Protein AF-A0A3M6U2D7-F1 (afdb_monomer)

Solvent-accessible surface area (backbone atoms only — not comparable to full-atom values): 9962 Å² total; per-residue (Å²): 138,88,85,87,84,79,84,77,79,82,73,78,54,70,70,59,54,53,55,52,51,52,58,52,49,56,54,46,50,55,53,48,52,51,48,52,50,52,50,53,51,49,70,74,44,89,74,88,72,98,68,92,67,80,73,74,70,60,79,65,57,69,54,53,76,68,59,81,72,72,59,48,72,59,89,93,44,76,45,64,78,60,68,59,48,76,55,100,88,42,60,30,40,72,82,65,48,53,61,68,54,53,51,52,49,54,53,51,52,53,51,52,54,49,52,52,62,64,52,54,74,49,48,57,47,62,72,49,50,44,56,54,52,57,70,70,51,54,64,86,59,72,71,49,84,48,68,72,59,36,56,52,53,52,48,65,74,77,102

Foldseek 3Di:
DDDDDDDDPPDPDPVVVVVVVVVVVVVVVLVVVVVVVVVVVVVVPDDDDPDDDPPPPDPVVVVVVVDPCQWDDDPNDTHGDDQWDQDPNQIAGPVRDSVVVSVVVVVVVVVVVVVCVVCVVCCCCVVPVVVVVLVPDDPVLNVDPDPVVNVVVVVVVVD

Secondary structure (DSSP, 8-state):
-------------HHHHHHHHHHHHHHHHHHHHHHHHHHHHHHHS----SSS---PPPTTHHHHTT---S-EEETTEEE---SEEEETTEEEETT---HHHHHHHHHHHHHHHHHHHHHHHHHHIIIIIHHHHHHHS-HHHHT---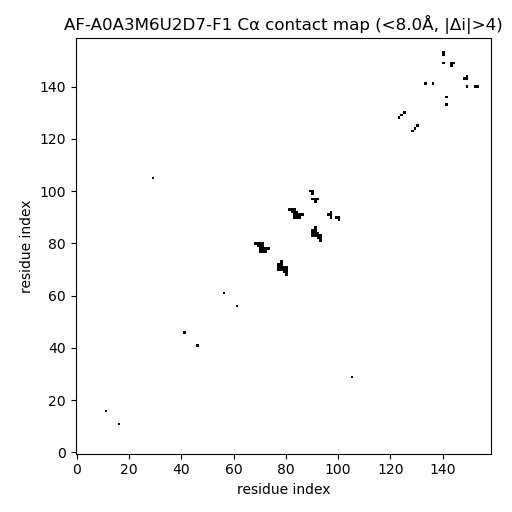HHHHHHHHHHHH-

Radius of gyration: 31.78 Å; Cα contacts (8 Å, |Δi|>4): 49; chains: 1; bounding box: 76×48×96 Å

pLDDT: mean 70.48, std 20.99, range [30.39, 96.31]

Organism: Pocillopora damicornis (NCBI:txid46731)

Structure (mmCIF, N/CA/C/O backbone):
data_AF-A0A3M6U2D7-F1
#
_entry.id   AF-A0A3M6U2D7-F1
#
loop_
_atom_site.group_PDB
_atom_site.id
_atom_site.type_symbol
_atom_site.label_atom_id
_atom_site.label_alt_id
_atom_site.label_comp_id
_atom_site.label_asym_id
_atom_site.label_entity_id
_atom_site.label_seq_id
_atom_site.pdbx_PDB_ins_code
_atom_site.Cartn_x
_atom_site.Cartn_y
_atom_site.Cartn_z
_atom_site.occupancy
_atom_site.B_iso_or_equiv
_atom_site.auth_seq_id
_atom_site.auth_comp_id
_atom_site.auth_asym_id
_atom_site.auth_atom_id
_atom_site.pdbx_PDB_model_num
ATOM 1 N N . MET A 1 1 ? 3.879 33.710 50.644 1.00 38.78 1 MET A N 1
ATOM 2 C CA . MET A 1 1 ? 2.770 33.076 49.891 1.00 38.78 1 MET A CA 1
ATOM 3 C C . MET A 1 1 ? 2.847 33.556 48.445 1.00 38.78 1 MET A C 1
ATOM 5 O O . MET A 1 1 ? 3.161 34.722 48.270 1.00 38.78 1 MET A O 1
ATOM 9 N N . GLN A 1 2 ? 2.539 32.675 47.481 1.00 31.28 2 GLN A N 1
ATOM 10 C CA . GLN A 1 2 ? 2.724 32.755 46.008 1.00 31.28 2 GLN A CA 1
ATOM 11 C C . GLN A 1 2 ? 4.072 32.180 45.527 1.00 31.28 2 GLN A C 1
ATOM 13 O O . GLN A 1 2 ? 5.114 32.776 45.753 1.00 31.28 2 GLN A O 1
ATOM 18 N N . ILE A 1 3 ? 4.140 30.873 45.231 1.00 30.39 3 ILE A N 1
ATOM 19 C CA . ILE A 1 3 ? 3.707 30.079 44.047 1.00 30.39 3 ILE A CA 1
ATOM 20 C C . ILE A 1 3 ? 4.831 29.998 42.998 1.00 30.39 3 ILE A C 1
ATOM 22 O O . ILE A 1 3 ? 5.098 30.922 42.240 1.00 30.39 3 ILE A O 1
ATOM 26 N N . VAL A 1 4 ? 5.465 28.825 42.999 1.00 32.47 4 VAL A N 1
ATOM 27 C CA . VAL A 1 4 ? 6.456 28.312 42.051 1.00 32.47 4 VAL A CA 1
ATOM 28 C C . VAL A 1 4 ? 5.750 27.976 40.732 1.00 32.47 4 VAL A C 1
ATOM 30 O O . VAL A 1 4 ? 4.785 27.216 40.743 1.00 32.47 4 VAL A O 1
ATOM 33 N N . SER A 1 5 ? 6.231 28.496 39.599 1.00 32.97 5 SER A N 1
ATOM 34 C CA . SER A 1 5 ? 5.837 28.020 38.265 1.00 32.97 5 SER A CA 1
ATOM 35 C C . SER A 1 5 ? 6.963 27.172 3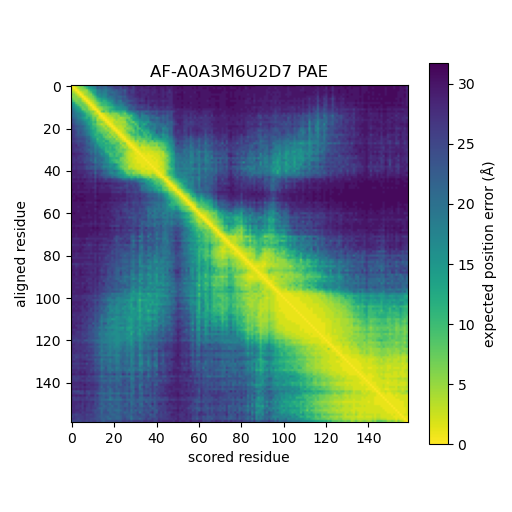7.680 1.00 32.97 5 SER A C 1
ATOM 37 O O . SER A 1 5 ? 7.971 27.684 37.200 1.00 32.97 5 SER A O 1
ATOM 39 N N . ALA A 1 6 ? 6.791 25.853 37.760 1.00 32.22 6 ALA A N 1
ATOM 40 C CA . ALA A 1 6 ? 7.601 24.879 37.050 1.00 32.22 6 ALA A CA 1
ATOM 41 C C . ALA A 1 6 ? 7.058 24.745 35.620 1.00 32.22 6 ALA A C 1
ATOM 43 O O . ALA A 1 6 ? 5.998 24.162 35.398 1.00 32.22 6 ALA A O 1
ATOM 44 N N . HIS A 1 7 ? 7.789 25.283 34.645 1.00 35.41 7 HIS A N 1
ATOM 45 C CA . HIS A 1 7 ? 7.591 24.962 33.235 1.00 35.41 7 HIS A CA 1
ATOM 46 C C . HIS A 1 7 ? 7.946 23.481 33.018 1.00 35.41 7 HIS A C 1
ATOM 48 O O . HIS A 1 7 ? 9.116 23.112 32.927 1.00 35.41 7 HIS A O 1
ATOM 54 N N . GLN A 1 8 ? 6.933 22.615 32.958 1.00 36.25 8 GLN A N 1
ATOM 55 C CA . GLN A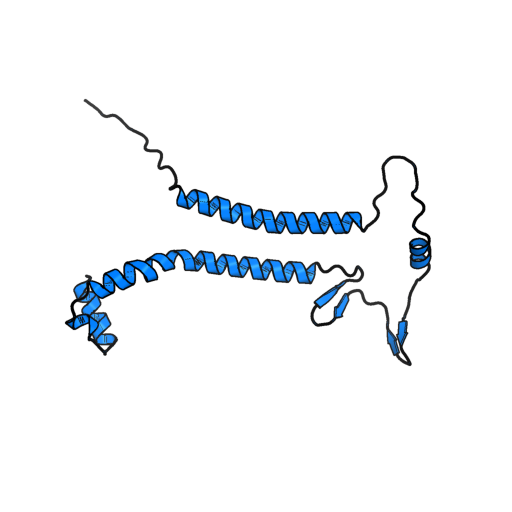 1 8 ? 7.086 21.236 32.501 1.00 36.25 8 GLN A CA 1
ATOM 56 C C . GLN A 1 8 ? 7.314 21.238 30.985 1.00 36.25 8 GLN A C 1
ATOM 58 O O . GLN A 1 8 ? 6.385 21.384 30.192 1.00 36.25 8 GLN A O 1
ATOM 63 N N . ALA A 1 9 ? 8.571 21.066 30.580 1.00 33.97 9 ALA A N 1
ATOM 64 C CA . ALA A 1 9 ? 8.917 20.637 29.236 1.00 33.97 9 ALA A CA 1
ATOM 65 C C . ALA A 1 9 ? 8.446 19.185 29.063 1.00 33.97 9 ALA A C 1
ATOM 67 O O . ALA A 1 9 ? 9.034 18.255 29.614 1.00 33.97 9 ALA A O 1
ATOM 68 N N . ILE A 1 10 ? 7.350 18.993 28.330 1.00 37.38 10 ILE A N 1
ATOM 69 C CA . ILE A 1 10 ? 6.873 17.671 27.922 1.00 37.38 10 ILE A CA 1
ATOM 70 C C . ILE A 1 10 ? 7.883 17.131 26.907 1.00 37.38 10 ILE A C 1
ATOM 72 O O . ILE A 1 10 ? 7.898 17.530 25.743 1.00 37.38 10 ILE A O 1
ATOM 76 N N . SER A 1 11 ? 8.769 16.254 27.373 1.00 40.88 11 SER A N 1
ATOM 77 C CA . SER A 1 11 ? 9.683 15.507 26.520 1.00 40.88 11 SER A CA 1
ATOM 78 C C . SER A 1 11 ? 8.880 14.561 25.613 1.00 40.88 11 SER A C 1
ATOM 80 O O . SER A 1 11 ? 7.967 13.873 26.083 1.00 40.88 11 SER A O 1
ATOM 82 N N . PRO A 1 12 ? 9.168 14.505 24.301 1.00 38.47 12 PRO A N 1
ATOM 83 C CA . PRO A 1 12 ? 8.497 13.567 23.414 1.00 38.47 12 PRO A CA 1
ATOM 84 C C . PRO A 1 12 ? 8.866 12.135 23.821 1.00 38.47 12 PRO A C 1
ATOM 86 O O . PRO A 1 12 ? 10.040 11.787 23.938 1.00 38.47 12 PRO A O 1
ATOM 89 N N . SER A 1 13 ? 7.842 11.306 24.047 1.00 46.44 13 SER A N 1
ATOM 90 C CA . SER A 1 13 ? 7.963 9.876 24.351 1.00 46.44 13 SER A CA 1
ATOM 91 C C . SER A 1 13 ? 8.981 9.214 23.417 1.00 46.44 13 SER A C 1
ATOM 93 O O . SER A 1 13 ? 8.889 9.377 22.198 1.00 46.44 13 SER A O 1
ATOM 95 N N . ALA A 1 14 ? 9.921 8.438 23.972 1.00 46.41 14 ALA A N 1
ATOM 96 C CA . ALA A 1 14 ? 11.017 7.796 23.237 1.00 46.41 14 ALA A CA 1
ATOM 97 C C . ALA A 1 14 ? 10.555 7.074 21.955 1.00 46.41 14 ALA A C 1
ATOM 99 O O . ALA A 1 14 ? 11.253 7.112 20.947 1.00 46.41 14 ALA A O 1
ATOM 100 N N . HIS A 1 15 ? 9.339 6.515 21.946 1.00 41.47 15 HIS A N 1
ATOM 101 C CA . HIS A 1 15 ? 8.726 5.869 20.782 1.00 41.47 15 HIS A CA 1
ATOM 102 C C . HIS A 1 15 ? 8.302 6.813 19.644 1.00 41.47 15 HIS A C 1
ATOM 104 O O . HIS A 1 15 ? 8.250 6.389 18.489 1.00 41.47 15 HIS A O 1
ATOM 110 N N . GLN A 1 16 ?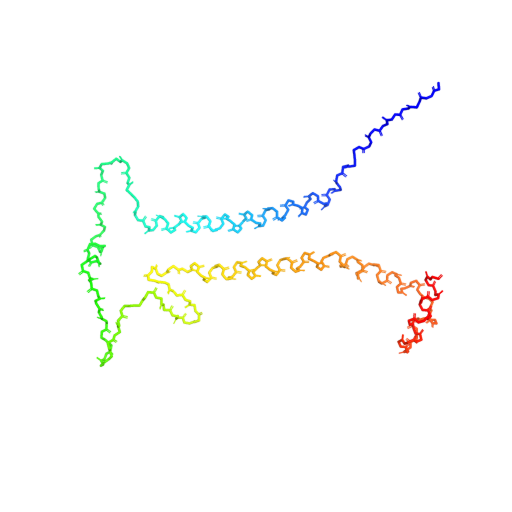 7.966 8.074 19.918 1.00 39.66 16 GLN A N 1
ATOM 111 C CA . GLN A 1 16 ? 7.685 9.066 18.871 1.00 39.66 16 GLN A CA 1
ATOM 112 C C . GLN A 1 16 ? 8.979 9.514 18.182 1.00 39.66 16 GLN A C 1
ATOM 114 O O . GLN A 1 16 ? 8.996 9.631 16.957 1.00 39.66 16 GLN A O 1
ATOM 119 N N . ALA A 1 17 ? 10.071 9.649 18.941 1.00 40.62 17 ALA A N 1
ATOM 120 C CA . ALA A 1 17 ? 11.396 9.956 18.406 1.00 40.62 17 ALA A CA 1
ATOM 121 C C . ALA A 1 17 ? 11.949 8.814 17.531 1.00 40.62 17 ALA A C 1
ATOM 123 O O . ALA A 1 17 ? 12.417 9.076 16.425 1.00 40.62 17 ALA A O 1
ATOM 124 N N . THR A 1 18 ? 11.799 7.545 17.944 1.00 46.38 18 THR A N 1
ATOM 125 C CA . THR A 1 18 ? 12.242 6.393 17.126 1.00 46.38 18 THR A CA 1
ATOM 126 C C . THR A 1 18 ? 11.493 6.310 15.796 1.00 46.38 18 THR A C 1
ATOM 128 O O . THR A 1 18 ? 12.076 5.999 14.767 1.00 46.38 18 THR A O 1
ATOM 131 N N . ASN A 1 19 ? 10.193 6.616 15.793 1.00 39.09 19 ASN A N 1
ATOM 132 C CA . ASN A 1 19 ? 9.381 6.565 14.578 1.00 39.09 19 ASN A CA 1
ATOM 133 C C . ASN A 1 19 ? 9.641 7.739 13.621 1.00 39.09 19 ASN A C 1
ATOM 135 O O . ASN A 1 19 ? 9.458 7.571 12.418 1.00 39.09 19 ASN A O 1
ATOM 139 N N . MET A 1 20 ? 10.043 8.908 14.132 1.00 38.91 20 MET A N 1
ATOM 140 C CA . MET A 1 20 ? 10.513 10.021 13.298 1.00 38.91 20 MET A CA 1
ATOM 141 C C . MET A 1 20 ? 11.882 9.719 12.682 1.00 38.91 20 MET A C 1
ATOM 143 O O . MET A 1 20 ? 12.056 9.934 11.488 1.00 38.91 20 MET A O 1
ATOM 147 N N . LEU A 1 21 ? 12.810 9.149 13.459 1.00 47.19 21 LEU A N 1
ATOM 148 C CA . LEU A 1 21 ? 14.136 8.754 12.973 1.00 47.19 21 LEU A CA 1
ATOM 149 C C . LEU A 1 21 ? 14.057 7.664 11.894 1.00 47.19 21 LEU A C 1
ATOM 151 O O . LEU A 1 21 ? 14.665 7.819 10.843 1.00 47.19 21 LEU A O 1
ATOM 155 N N . LEU A 1 22 ? 13.228 6.630 12.081 1.00 46.97 22 LEU A N 1
ATOM 156 C CA . LEU A 1 22 ? 13.062 5.557 11.088 1.00 46.97 22 LEU A CA 1
ATOM 157 C C . LEU A 1 22 ? 12.470 6.053 9.755 1.00 46.97 22 LEU A C 1
ATOM 159 O O . LEU A 1 22 ? 12.892 5.615 8.690 1.00 46.97 22 LEU A O 1
ATOM 163 N N . LEU A 1 23 ? 11.531 7.006 9.785 1.00 44.66 23 LEU A N 1
ATOM 164 C CA . LEU A 1 23 ? 10.976 7.596 8.557 1.00 44.66 23 LEU A CA 1
ATOM 165 C C . LEU A 1 23 ? 11.972 8.521 7.844 1.00 44.66 23 LEU A C 1
ATOM 167 O O . LEU A 1 23 ? 11.900 8.677 6.624 1.00 44.66 23 LEU A O 1
ATOM 171 N N . GLN A 1 24 ? 12.894 9.124 8.592 1.00 46.31 24 GLN A N 1
ATOM 172 C CA . GLN A 1 24 ? 13.954 9.964 8.048 1.00 46.31 24 GLN A CA 1
ATOM 173 C C . GLN A 1 24 ? 15.086 9.110 7.450 1.00 46.31 24 GLN A C 1
ATOM 175 O O . GLN A 1 24 ? 15.599 9.449 6.384 1.00 46.31 24 GLN A O 1
ATOM 180 N N . GLU A 1 25 ? 15.402 7.961 8.054 1.00 45.84 25 GLU A N 1
ATOM 181 C CA . GLU A 1 25 ? 16.373 6.995 7.525 1.00 45.84 25 GLU A CA 1
ATOM 182 C C . GLU A 1 25 ? 15.884 6.282 6.256 1.00 45.84 25 GLU A C 1
ATOM 184 O O . GLU A 1 25 ? 16.645 6.169 5.295 1.00 45.84 25 GLU A O 1
ATOM 189 N N . GLU A 1 26 ? 14.614 5.870 6.174 1.00 43.28 26 GLU A N 1
ATOM 190 C CA . GLU A 1 26 ? 14.091 5.209 4.966 1.00 43.28 26 GLU A CA 1
ATOM 191 C C . GLU A 1 26 ? 14.037 6.151 3.748 1.00 43.28 26 GLU A C 1
ATOM 193 O O . GLU A 1 26 ? 14.365 5.748 2.628 1.00 43.28 26 GLU A O 1
ATOM 198 N N . GLY A 1 27 ? 13.710 7.433 3.956 1.00 49.97 27 GLY A N 1
ATOM 199 C CA . GLY A 1 27 ? 13.817 8.457 2.909 1.00 49.97 27 GLY A CA 1
ATOM 200 C C . GLY A 1 27 ? 15.266 8.707 2.474 1.00 49.97 27 GLY A C 1
ATOM 201 O O . GLY A 1 27 ? 15.543 8.889 1.284 1.00 49.97 27 GLY A O 1
ATOM 202 N N . HIS A 1 28 ? 16.204 8.650 3.424 1.00 53.16 28 HIS A N 1
ATOM 203 C CA . HIS A 1 28 ? 17.632 8.803 3.163 1.00 53.16 28 HIS A CA 1
ATOM 204 C C . HIS A 1 28 ? 18.213 7.614 2.386 1.00 53.16 28 HIS A C 1
ATOM 206 O O . HIS A 1 28 ? 19.066 7.813 1.526 1.00 53.16 28 HIS A O 1
ATOM 212 N N . LEU A 1 29 ? 17.734 6.388 2.619 1.00 53.94 29 LEU A N 1
ATOM 213 C CA . LEU A 1 29 ? 18.179 5.197 1.888 1.00 53.94 29 LEU A CA 1
ATOM 214 C C . LEU A 1 29 ? 17.748 5.221 0.418 1.00 53.94 29 LEU A C 1
ATOM 216 O O . LEU A 1 29 ? 18.561 4.919 -0.453 1.00 53.94 29 LEU A O 1
ATOM 220 N N . ILE A 1 30 ? 16.515 5.641 0.115 1.00 54.53 30 ILE A N 1
ATOM 221 C CA . ILE A 1 30 ? 16.041 5.763 -1.276 1.00 54.53 30 ILE A CA 1
ATOM 222 C C . ILE A 1 30 ? 16.789 6.889 -2.001 1.00 54.53 30 ILE A C 1
ATOM 224 O O . ILE A 1 30 ? 17.253 6.690 -3.124 1.00 54.53 30 ILE A O 1
ATOM 228 N N . SER A 1 31 ? 16.970 8.043 -1.348 1.00 56.19 31 SER A N 1
ATOM 229 C CA . SER A 1 31 ? 17.757 9.159 -1.892 1.00 56.19 31 SER A CA 1
ATOM 230 C C . SER A 1 31 ? 19.227 8.774 -2.098 1.00 56.19 31 SER A C 1
ATOM 232 O O . SER A 1 31 ? 19.793 9.032 -3.154 1.00 56.19 31 SER A O 1
ATOM 234 N N . SER A 1 32 ? 19.832 8.061 -1.142 1.00 58.28 32 SER A N 1
ATOM 235 C CA . SER A 1 32 ? 21.216 7.583 -1.225 1.00 58.28 32 SER A CA 1
ATOM 236 C C . SER A 1 32 ? 21.400 6.525 -2.309 1.00 58.28 32 SER A C 1
ATOM 238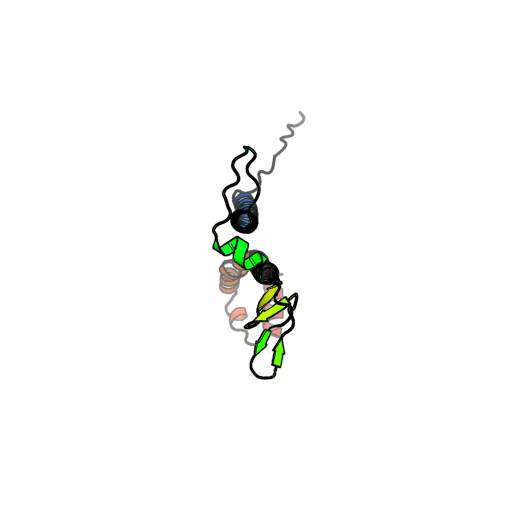 O O . SER A 1 32 ? 22.379 6.584 -3.045 1.00 58.28 32 SER A O 1
ATOM 240 N N . CYS A 1 33 ? 20.469 5.581 -2.460 1.00 54.56 33 CYS A N 1
ATOM 241 C CA . CYS A 1 33 ? 20.496 4.621 -3.563 1.00 54.56 33 CYS A CA 1
ATOM 242 C C . CYS A 1 33 ? 20.337 5.316 -4.919 1.00 54.56 33 CYS A C 1
ATOM 244 O O . CYS A 1 33 ? 21.033 4.958 -5.866 1.00 54.56 33 CYS A O 1
ATOM 246 N N . PHE A 1 34 ? 19.481 6.337 -5.009 1.00 58.75 34 PHE A N 1
ATOM 247 C CA . PHE A 1 34 ? 19.322 7.130 -6.226 1.00 58.75 34 PHE A CA 1
ATOM 248 C C . PHE A 1 34 ? 20.574 7.960 -6.539 1.00 58.75 34 PHE A C 1
ATOM 250 O O . PHE A 1 34 ? 20.994 8.010 -7.690 1.00 58.75 34 PHE A O 1
ATOM 257 N N . GLU A 1 35 ? 21.225 8.532 -5.523 1.00 62.81 35 GLU A N 1
ATOM 258 C CA . GLU A 1 35 ? 22.492 9.253 -5.666 1.00 62.81 35 GLU A CA 1
ATOM 259 C C . GLU A 1 35 ? 23.627 8.315 -6.078 1.00 62.81 35 GLU A C 1
ATOM 261 O O . GLU A 1 35 ? 24.349 8.601 -7.023 1.00 62.81 35 GLU A O 1
ATOM 266 N N . LYS A 1 36 ? 23.741 7.142 -5.445 1.00 67.19 36 LYS A N 1
ATOM 267 C CA . LYS A 1 36 ? 24.726 6.114 -5.811 1.00 67.19 36 LYS A CA 1
ATOM 268 C C . LYS A 1 36 ? 24.522 5.622 -7.241 1.00 67.19 36 LYS A C 1
ATOM 270 O O . LYS A 1 36 ? 25.495 5.472 -7.970 1.00 67.19 36 LYS A O 1
ATOM 275 N N . TRP A 1 37 ? 23.274 5.415 -7.662 1.00 60.19 37 TRP A N 1
ATOM 276 C CA . TRP A 1 37 ? 22.954 5.065 -9.045 1.00 60.19 37 TRP A CA 1
ATOM 277 C C . TRP A 1 37 ? 23.288 6.211 -10.011 1.00 60.19 37 TRP A C 1
ATOM 279 O O . TRP A 1 37 ? 23.908 5.969 -11.043 1.00 60.19 37 TRP A O 1
ATOM 289 N N . ARG A 1 38 ? 22.971 7.465 -9.659 1.00 54.97 38 ARG A N 1
ATOM 290 C CA . ARG A 1 38 ? 23.313 8.652 -10.460 1.00 54.97 38 ARG A CA 1
ATOM 291 C C . ARG A 1 38 ? 24.830 8.828 -10.601 1.00 54.97 38 ARG A C 1
ATOM 293 O O . ARG A 1 38 ? 25.313 9.105 -11.694 1.00 54.97 38 ARG A O 1
ATOM 300 N N . VAL A 1 39 ? 25.586 8.612 -9.525 1.00 67.38 39 VAL A N 1
ATOM 301 C CA . VAL A 1 39 ? 27.057 8.642 -9.518 1.00 67.38 39 VAL A CA 1
ATOM 302 C C . VAL A 1 39 ? 27.634 7.498 -10.354 1.00 67.38 39 VAL A C 1
ATOM 304 O O . VAL A 1 39 ? 28.544 7.735 -11.142 1.00 67.38 39 VAL A O 1
ATOM 307 N N . ALA A 1 40 ? 27.074 6.289 -10.264 1.00 56.53 40 ALA A N 1
ATOM 308 C CA . ALA A 1 40 ? 27.495 5.155 -11.088 1.00 56.53 40 ALA A CA 1
ATOM 309 C C . ALA A 1 40 ? 27.219 5.384 -12.589 1.00 56.53 40 ALA A C 1
ATOM 311 O O . ALA A 1 40 ? 28.037 5.022 -13.431 1.00 56.53 40 ALA A O 1
ATOM 312 N N . GLN A 1 41 ? 26.112 6.053 -12.936 1.00 51.12 41 GLN A N 1
ATOM 313 C CA . GLN A 1 41 ? 25.823 6.488 -14.312 1.00 51.12 41 GLN A CA 1
ATOM 314 C C . GLN A 1 41 ? 26.816 7.550 -14.799 1.00 51.12 41 GLN A C 1
ATOM 316 O O . GLN A 1 41 ? 27.285 7.490 -15.935 1.00 51.12 41 GLN A O 1
ATOM 321 N N . LYS A 1 42 ? 27.201 8.478 -13.916 1.00 59.97 42 LYS A N 1
ATOM 322 C CA . LYS A 1 42 ? 28.219 9.495 -14.191 1.00 59.97 42 LYS A CA 1
ATOM 323 C C . LYS A 1 42 ? 29.628 8.903 -14.327 1.00 59.97 42 LYS A C 1
ATOM 325 O O . LYS A 1 42 ? 30.421 9.413 -15.096 1.00 59.97 42 LYS A O 1
ATOM 330 N N . GLN A 1 43 ? 29.946 7.806 -13.641 1.00 55.09 43 GLN A N 1
ATOM 331 C CA . GLN A 1 43 ? 31.213 7.083 -13.831 1.00 55.09 43 GLN A CA 1
ATOM 332 C C . GLN A 1 43 ? 31.265 6.281 -15.137 1.00 55.09 43 GLN A C 1
ATOM 334 O O . GLN A 1 43 ? 32.349 6.099 -15.685 1.00 55.09 43 GLN A O 1
ATOM 339 N N . ASN A 1 44 ? 30.112 5.862 -15.665 1.00 52.84 44 ASN A N 1
ATOM 340 C CA . ASN A 1 44 ? 30.009 5.235 -16.985 1.00 52.84 44 ASN A CA 1
ATOM 341 C C . ASN A 1 44 ? 29.904 6.248 -18.143 1.00 52.84 44 ASN A C 1
ATOM 343 O O . ASN A 1 44 ? 30.012 5.848 -19.299 1.00 52.84 44 ASN A O 1
ATOM 347 N N . SER A 1 45 ? 29.735 7.544 -17.852 1.00 47.75 45 SER A N 1
ATOM 348 C CA . SER A 1 45 ? 29.810 8.639 -18.829 1.00 47.75 45 SER A CA 1
ATOM 349 C C . SER A 1 45 ? 31.055 9.482 -18.559 1.00 47.75 45 SER A C 1
ATOM 351 O O . SER A 1 45 ? 31.091 10.275 -17.629 1.00 47.75 45 SER A O 1
ATOM 353 N N . VAL A 1 46 ? 32.092 9.279 -19.369 1.00 52.34 46 VAL A N 1
ATOM 354 C CA . VAL A 1 46 ? 33.391 9.971 -19.320 1.00 52.34 46 VAL A CA 1
ATOM 355 C C . VAL A 1 46 ? 33.247 11.475 -19.006 1.00 52.34 46 VAL A C 1
ATOM 357 O O . VAL A 1 46 ? 32.765 12.233 -19.842 1.00 52.34 46 VAL A O 1
ATOM 360 N N . GLU A 1 47 ? 33.721 11.924 -17.836 1.00 45.03 47 GLU A N 1
ATOM 361 C CA . GLU A 1 47 ? 34.012 13.343 -17.561 1.00 45.03 47 GLU A CA 1
ATOM 362 C C . GLU A 1 47 ? 35.534 13.603 -17.575 1.00 45.03 47 GLU A C 1
ATOM 364 O O . GLU A 1 47 ? 36.318 12.733 -17.172 1.00 45.03 47 GLU A O 1
ATOM 369 N N . PRO A 1 48 ? 35.983 14.787 -18.042 1.00 41.41 48 PRO A N 1
ATOM 370 C CA . PRO A 1 48 ? 37.396 15.073 -18.268 1.00 41.41 48 PR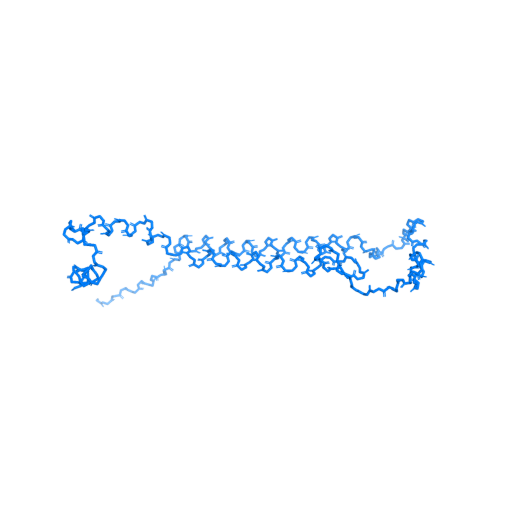O A CA 1
ATOM 371 C C . PRO A 1 48 ? 38.147 15.321 -16.951 1.00 41.41 48 PRO A C 1
ATOM 373 O O . PRO A 1 48 ? 37.708 16.087 -16.094 1.00 41.41 48 PRO A O 1
ATOM 376 N N . LYS A 1 49 ? 39.317 14.688 -16.791 1.00 44.62 49 LYS A N 1
ATOM 377 C CA . LYS A 1 49 ? 40.218 14.923 -15.649 1.00 44.62 49 LYS A CA 1
ATOM 378 C C . LYS A 1 49 ? 40.962 16.259 -15.803 1.00 44.62 49 LYS A C 1
ATOM 380 O O . LYS A 1 49 ? 41.354 16.601 -16.917 1.00 44.62 49 LYS A O 1
ATOM 385 N N . PRO A 1 50 ? 41.250 16.971 -14.697 1.00 43.50 50 PRO A N 1
ATOM 386 C CA . PRO A 1 50 ? 41.766 18.344 -14.723 1.00 43.50 50 PRO A CA 1
ATOM 387 C C . PRO A 1 50 ? 43.229 18.469 -15.183 1.00 43.50 50 PRO A C 1
ATOM 389 O O . PRO A 1 50 ? 43.731 19.579 -15.329 1.00 43.50 50 PRO A O 1
ATOM 392 N N . ASN A 1 51 ? 43.920 17.355 -15.446 1.00 42.28 51 ASN A N 1
ATOM 393 C CA . ASN A 1 51 ? 45.361 17.347 -15.676 1.00 42.28 51 ASN A CA 1
ATOM 394 C C . ASN A 1 51 ? 45.704 16.580 -16.961 1.00 42.28 51 ASN A C 1
ATOM 396 O O . ASN A 1 51 ? 46.092 15.417 -16.891 1.00 42.28 51 ASN A O 1
ATOM 400 N N . GLY A 1 52 ? 45.536 17.230 -18.117 1.00 46.19 52 GLY A N 1
ATOM 401 C CA . GLY A 1 52 ? 46.400 17.140 -19.312 1.00 46.19 52 GLY A CA 1
ATOM 402 C C . GLY A 1 52 ? 46.749 15.791 -19.966 1.00 46.19 52 GLY A C 1
ATOM 403 O O . GLY A 1 52 ? 47.421 15.802 -20.991 1.00 46.19 52 GLY A O 1
ATOM 404 N N . PHE A 1 53 ? 46.315 14.643 -19.454 1.00 40.00 53 PHE A N 1
ATOM 405 C CA . PHE A 1 53 ? 46.512 13.344 -20.087 1.00 40.00 53 PHE A CA 1
ATOM 406 C C . PHE A 1 53 ? 45.172 12.857 -20.611 1.00 40.00 53 PHE A C 1
ATOM 408 O O . PHE A 1 53 ? 44.348 12.316 -19.873 1.00 40.00 53 PHE A O 1
ATOM 415 N N . ILE A 1 54 ? 44.965 13.070 -21.911 1.00 45.84 54 ILE A N 1
ATOM 416 C CA . ILE A 1 54 ? 43.901 12.420 -22.667 1.00 45.84 54 ILE A CA 1
ATOM 417 C C . ILE A 1 54 ? 44.161 10.918 -22.550 1.00 45.84 54 ILE A C 1
ATOM 419 O O . ILE A 1 54 ? 45.056 10.375 -23.200 1.00 45.84 54 ILE A O 1
ATOM 423 N N . SER A 1 55 ? 43.399 10.232 -21.697 1.00 46.28 55 SER A N 1
ATOM 424 C CA . SER A 1 55 ? 43.213 8.798 -21.859 1.00 46.28 55 SER A CA 1
ATOM 425 C C . SER A 1 55 ? 42.625 8.622 -23.250 1.00 46.28 55 SER A C 1
ATOM 427 O O . SER A 1 55 ? 41.482 9.019 -23.479 1.00 46.28 55 SER A O 1
ATOM 429 N N . LYS A 1 56 ? 43.425 8.111 -24.192 1.00 49.72 56 LYS A N 1
ATOM 430 C CA . LYS A 1 56 ? 42.913 7.716 -25.503 1.00 49.72 56 LYS A CA 1
ATOM 431 C C . LYS A 1 56 ? 41.678 6.841 -25.248 1.00 49.72 56 LYS A C 1
ATOM 433 O O . LYS A 1 56 ? 41.794 5.913 -24.439 1.00 49.72 56 LYS A O 1
ATOM 438 N N . PRO A 1 57 ? 40.515 7.152 -25.842 1.00 48.16 57 PRO A N 1
ATOM 439 C CA . PRO A 1 57 ? 39.355 6.288 -25.713 1.00 48.16 57 PRO A CA 1
ATOM 440 C C . PRO A 1 57 ? 39.763 4.862 -26.092 1.00 48.16 57 PRO A C 1
ATOM 442 O O . PRO A 1 57 ? 40.588 4.667 -26.991 1.00 48.16 57 PRO A O 1
ATOM 445 N N . LEU A 1 58 ? 39.231 3.860 -25.380 1.00 52.66 58 LEU A N 1
ATOM 446 C CA . LEU A 1 58 ? 39.379 2.471 -25.813 1.00 52.66 58 LEU A CA 1
ATOM 447 C C . LEU A 1 58 ? 39.007 2.407 -27.306 1.00 52.66 58 LEU A C 1
ATOM 449 O O . LEU A 1 58 ? 37.996 3.004 -27.683 1.00 52.66 58 LEU A O 1
ATOM 453 N N . PRO A 1 59 ? 39.765 1.681 -28.146 1.00 53.34 59 PRO A N 1
ATOM 454 C CA . PRO A 1 59 ? 39.617 1.709 -29.606 1.00 53.34 59 PRO A CA 1
ATOM 455 C C . PRO A 1 59 ? 38.210 1.336 -30.109 1.00 53.34 59 PRO A C 1
ATOM 457 O O . PRO A 1 59 ? 37.878 1.621 -31.254 1.00 53.34 59 PRO A O 1
ATOM 460 N N . LEU A 1 60 ? 37.368 0.749 -29.253 1.00 53.19 60 LEU A N 1
ATOM 461 C CA . LEU A 1 60 ? 35.964 0.445 -29.523 1.00 53.19 60 LEU A CA 1
ATOM 462 C C . LEU A 1 60 ? 35.046 1.687 -29.502 1.00 53.19 60 LEU A C 1
ATOM 464 O O . LEU A 1 60 ? 34.091 1.751 -30.270 1.00 53.19 60 LEU A O 1
ATOM 468 N N . TYR A 1 61 ? 35.321 2.691 -28.662 1.00 54.03 61 TYR A N 1
ATOM 469 C CA . TYR A 1 61 ? 34.451 3.869 -28.519 1.00 54.03 61 TYR A CA 1
ATOM 470 C C . TYR A 1 61 ? 34.529 4.801 -29.742 1.00 54.03 61 TYR A C 1
ATOM 472 O O . TYR A 1 61 ? 33.506 5.264 -30.240 1.00 54.03 61 TYR A O 1
ATOM 480 N N . ASP A 1 62 ? 35.727 4.979 -30.308 1.00 55.81 62 ASP A N 1
ATOM 481 C CA . ASP A 1 62 ? 35.935 5.737 -31.554 1.00 55.81 62 ASP A CA 1
ATOM 482 C C . ASP A 1 62 ? 35.341 5.041 -32.791 1.00 55.81 62 ASP A C 1
ATOM 484 O O . ASP A 1 62 ? 35.132 5.678 -33.826 1.00 55.81 62 ASP A O 1
ATOM 488 N N . GLN A 1 63 ? 35.070 3.734 -32.713 1.00 58.31 63 GLN A N 1
ATOM 489 C CA . GLN A 1 63 ? 34.344 3.004 -33.754 1.00 58.31 63 GLN A CA 1
ATOM 490 C C . GLN A 1 63 ? 32.831 3.207 -33.642 1.00 58.31 63 GLN A C 1
ATOM 492 O O . GLN A 1 63 ? 32.171 3.320 -34.669 1.00 58.31 63 GLN A O 1
ATOM 497 N N . LEU A 1 64 ? 32.291 3.333 -32.426 1.00 54.34 64 LEU A N 1
ATOM 498 C CA . LEU A 1 64 ? 30.868 3.607 -32.193 1.00 54.34 64 LEU A CA 1
ATOM 499 C C . LEU A 1 64 ? 30.466 5.017 -32.643 1.00 54.34 64 LEU A C 1
ATOM 501 O O . LEU A 1 64 ? 29.413 5.184 -33.245 1.00 54.34 64 LEU A O 1
ATOM 505 N N . ALA A 1 65 ? 31.327 6.018 -32.438 1.00 58.78 65 ALA A N 1
ATOM 506 C CA . ALA A 1 65 ? 31.079 7.391 -32.895 1.00 58.78 65 ALA A CA 1
ATOM 507 C C . ALA A 1 65 ? 31.013 7.534 -34.430 1.00 58.78 65 ALA A C 1
ATOM 509 O O . ALA A 1 65 ? 30.485 8.519 -34.939 1.00 58.78 65 ALA A O 1
ATOM 510 N N . LYS A 1 66 ? 31.549 6.557 -35.174 1.00 57.50 66 LYS A N 1
ATOM 511 C CA . LYS A 1 66 ? 31.505 6.508 -36.645 1.00 57.50 66 LYS A CA 1
ATOM 512 C C . LYS A 1 66 ? 30.252 5.817 -37.183 1.00 57.50 66 LYS A C 1
ATOM 514 O O . LYS A 1 66 ? 30.014 5.863 -38.386 1.00 57.50 66 LYS A O 1
ATOM 519 N N . LEU A 1 67 ? 29.470 5.168 -36.322 1.00 56.97 67 LEU A N 1
ATOM 520 C CA . LEU A 1 67 ? 28.245 4.477 -36.702 1.00 56.97 67 LEU A CA 1
ATOM 521 C C . LEU A 1 67 ? 27.062 5.431 -36.526 1.00 56.97 67 LEU A C 1
ATOM 523 O O . LEU A 1 67 ? 26.388 5.436 -35.499 1.00 56.97 67 LEU A O 1
ATOM 527 N N . HIS A 1 68 ? 26.817 6.255 -37.543 1.00 62.94 68 HIS A N 1
ATOM 528 C CA . HIS A 1 68 ? 25.531 6.929 -37.694 1.00 62.94 68 HIS A CA 1
ATOM 529 C C . HIS A 1 68 ? 24.552 5.913 -38.292 1.00 62.94 68 HIS A C 1
ATOM 531 O O . HIS A 1 68 ? 24.569 5.655 -39.492 1.00 62.94 68 HIS A O 1
ATOM 537 N N . ILE A 1 69 ? 23.797 5.228 -37.431 1.00 68.62 69 ILE A N 1
ATOM 538 C CA . ILE A 1 69 ? 22.780 4.266 -37.867 1.00 68.62 69 ILE A CA 1
ATOM 539 C C . ILE A 1 69 ? 21.503 5.065 -38.119 1.00 68.62 69 ILE A C 1
ATOM 541 O O . ILE A 1 69 ? 20.732 5.302 -37.190 1.00 68.62 69 ILE A O 1
ATOM 545 N N . ASP A 1 70 ? 21.338 5.513 -39.363 1.00 69.19 70 ASP A N 1
ATOM 546 C CA . ASP A 1 70 ? 20.147 6.240 -39.810 1.00 69.19 70 ASP A CA 1
ATOM 547 C C . ASP A 1 70 ? 18.911 5.356 -39.791 1.00 69.19 70 ASP A C 1
ATOM 549 O O . ASP A 1 70 ? 17.862 5.821 -39.381 1.00 69.19 70 ASP A O 1
ATOM 553 N N . ASP A 1 71 ? 19.055 4.083 -40.166 1.00 69.94 71 ASP A N 1
ATOM 554 C CA . ASP A 1 71 ? 17.985 3.096 -40.201 1.00 69.94 71 ASP A CA 1
ATOM 555 C C . ASP A 1 71 ? 18.565 1.675 -40.072 1.00 69.94 71 ASP A C 1
ATOM 557 O O . ASP A 1 71 ? 19.635 1.370 -40.606 1.00 69.94 71 ASP A O 1
ATOM 561 N N . LEU A 1 72 ? 17.858 0.771 -39.387 1.00 77.56 72 LEU A N 1
ATOM 562 C CA . LEU A 1 72 ? 18.210 -0.649 -39.299 1.00 77.56 72 LEU A CA 1
ATOM 563 C C . LEU A 1 72 ? 17.257 -1.477 -40.167 1.00 77.56 72 LEU A C 1
ATOM 565 O O . LEU A 1 72 ? 16.084 -1.620 -39.832 1.00 77.56 72 LEU A O 1
ATOM 569 N N . SER A 1 73 ? 17.749 -2.079 -41.252 1.00 74.25 73 SER A N 1
ATOM 570 C CA . SER A 1 73 ? 16.943 -3.012 -42.047 1.00 74.25 73 SER A CA 1
ATOM 571 C C . SER A 1 73 ? 16.943 -4.415 -41.430 1.00 74.25 73 SER A C 1
ATOM 573 O O . SER A 1 73 ? 17.995 -5.053 -41.338 1.00 74.25 73 SER A O 1
ATOM 575 N N . VAL A 1 74 ? 15.771 -4.927 -41.057 1.00 78.06 74 VAL A N 1
ATOM 576 C CA . VAL A 1 74 ? 15.565 -6.330 -40.665 1.00 78.06 74 VAL A CA 1
ATOM 577 C 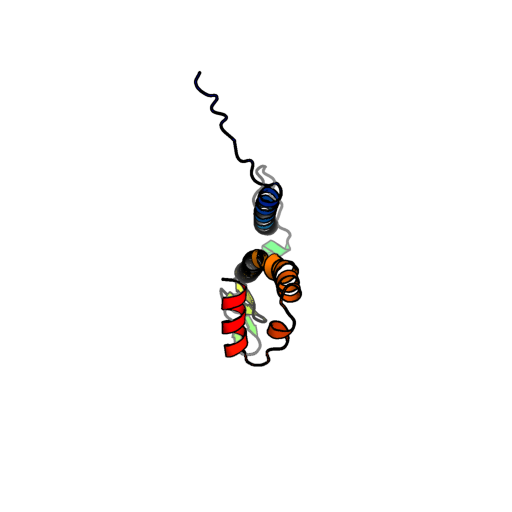C . VAL A 1 74 ? 14.664 -6.987 -41.711 1.00 78.06 74 VAL A C 1
ATOM 579 O O . VAL A 1 74 ? 13.460 -6.727 -41.760 1.00 78.06 74 VAL A O 1
ATOM 582 N N . GLY A 1 75 ? 15.246 -7.821 -42.578 1.00 80.94 75 GLY A N 1
ATOM 583 C CA . GLY A 1 75 ? 14.538 -8.384 -43.734 1.00 80.94 75 GLY A CA 1
ATOM 584 C C . GLY A 1 75 ? 14.128 -7.283 -44.718 1.00 80.94 75 GLY A C 1
ATOM 585 O O . GLY A 1 75 ? 14.984 -6.564 -45.220 1.00 80.94 75 GLY A O 1
ATOM 586 N N . GLU A 1 76 ? 12.824 -7.131 -44.956 1.00 83.75 76 GLU A N 1
ATOM 587 C CA . GLU A 1 76 ? 12.247 -6.065 -45.798 1.00 83.75 76 GLU A CA 1
ATOM 588 C C . GLU A 1 76 ? 11.797 -4.833 -44.990 1.00 83.75 76 GLU A C 1
ATOM 590 O O . GLU A 1 76 ? 11.328 -3.847 -45.556 1.00 83.75 76 GLU A O 1
ATOM 595 N N . SER A 1 77 ? 11.914 -4.873 -43.659 1.00 74.50 77 SER A N 1
ATOM 596 C CA . SER A 1 77 ? 11.467 -3.788 -42.782 1.00 74.50 77 SER A CA 1
ATOM 597 C C . SER A 1 77 ? 12.608 -2.835 -42.437 1.00 74.50 77 SER A C 1
ATOM 599 O O . SER A 1 77 ? 13.691 -3.275 -42.057 1.00 74.50 77 SER A O 1
ATOM 601 N N . ILE A 1 78 ? 12.355 -1.532 -42.552 1.00 79.88 78 ILE A N 1
ATOM 602 C CA . ILE A 1 78 ? 13.278 -0.459 -42.168 1.00 79.88 78 ILE A CA 1
ATOM 603 C C . ILE A 1 78 ? 12.863 0.030 -40.777 1.00 79.88 78 ILE A C 1
ATOM 605 O O . ILE A 1 78 ? 11.725 0.460 -40.586 1.00 79.88 78 ILE A O 1
ATOM 609 N N . ILE A 1 79 ? 13.761 -0.080 -39.798 1.00 81.75 79 ILE A N 1
ATOM 610 C CA . ILE A 1 79 ? 13.536 0.334 -38.411 1.00 81.75 79 ILE A CA 1
ATOM 611 C C . ILE A 1 79 ? 14.273 1.660 -38.179 1.00 81.75 79 ILE A C 1
ATOM 613 O O . ILE A 1 79 ? 15.493 1.638 -37.995 1.00 81.75 79 ILE A O 1
ATOM 617 N N . PRO A 1 80 ? 13.562 2.801 -38.156 1.00 79.56 80 PRO A N 1
ATOM 618 C CA . PRO A 1 80 ? 14.181 4.083 -37.860 1.00 79.56 80 PRO A CA 1
ATOM 619 C C . PRO A 1 80 ? 14.546 4.187 -36.368 1.00 79.56 80 PRO A C 1
ATOM 621 O O . PRO A 1 80 ? 13.868 3.598 -35.513 1.00 79.56 80 PRO A O 1
ATOM 624 N N . PRO A 1 81 ? 15.590 4.952 -36.013 1.00 80.19 81 PRO A N 1
ATOM 625 C CA . PRO A 1 81 ? 15.961 5.219 -34.638 1.00 80.19 81 PRO A CA 1
ATOM 626 C C . PRO A 1 81 ? 14.834 5.973 -33.935 1.00 80.19 81 PRO A C 1
ATOM 628 O O . PRO A 1 81 ? 14.338 7.003 -34.389 1.00 80.19 81 PRO A O 1
ATOM 631 N N . VAL A 1 82 ? 14.434 5.450 -32.782 1.00 79.12 82 VAL A N 1
ATOM 632 C CA . VAL A 1 82 ? 13.355 6.001 -31.965 1.00 79.12 82 VAL A CA 1
ATOM 633 C C . VAL A 1 82 ? 13.896 6.413 -30.604 1.00 79.12 82 VAL A C 1
ATOM 635 O O . VAL A 1 82 ? 14.710 5.723 -29.994 1.00 79.12 82 VAL A O 1
ATOM 638 N N . THR A 1 83 ? 13.429 7.555 -30.105 1.00 81.19 83 THR A N 1
ATOM 639 C CA . THR A 1 83 ? 13.909 8.149 -28.846 1.00 81.19 83 THR A CA 1
ATOM 640 C C . THR A 1 83 ? 13.424 7.409 -27.602 1.00 81.19 83 THR A C 1
ATOM 642 O O . THR A 1 83 ? 13.954 7.616 -26.509 1.00 81.19 83 THR A O 1
ATOM 645 N N . SER A 1 84 ? 12.424 6.537 -27.749 1.00 78.50 84 SER A N 1
ATOM 646 C CA . SER A 1 84 ? 11.988 5.633 -26.696 1.00 78.50 84 SER A CA 1
ATOM 647 C C . SER A 1 84 ? 11.355 4.364 -27.258 1.00 78.50 84 SER A C 1
ATOM 649 O O . SER A 1 84 ? 10.576 4.411 -28.209 1.00 78.50 84 SER A O 1
ATOM 651 N N . VAL A 1 85 ? 11.659 3.228 -26.631 1.00 83.94 85 VAL A N 1
ATOM 652 C CA . VAL A 1 85 ? 11.119 1.911 -26.985 1.00 83.94 85 VAL A CA 1
ATOM 653 C C . VAL A 1 85 ? 10.508 1.267 -25.755 1.00 83.94 85 VAL A C 1
ATOM 655 O O . VAL A 1 85 ? 11.081 1.302 -24.666 1.00 83.94 85 VAL A O 1
ATOM 658 N N . ARG A 1 86 ? 9.355 0.620 -25.928 1.00 81.75 86 ARG A N 1
ATOM 659 C CA . ARG A 1 86 ? 8.816 -0.286 -24.917 1.00 81.75 86 ARG A CA 1
ATOM 660 C C . ARG A 1 86 ? 9.313 -1.701 -25.190 1.00 81.75 86 ARG A C 1
ATOM 662 O O . ARG A 1 86 ? 8.944 -2.294 -26.196 1.00 81.75 86 ARG A O 1
ATOM 669 N N . ASN A 1 87 ? 10.077 -2.263 -24.263 1.00 80.69 87 ASN A N 1
ATOM 670 C CA . ASN A 1 87 ? 10.534 -3.647 -24.319 1.00 80.69 87 ASN A CA 1
ATOM 671 C C . ASN A 1 87 ? 10.093 -4.376 -23.038 1.00 80.69 87 ASN A C 1
ATOM 673 O O . ASN A 1 87 ? 10.301 -3.877 -21.931 1.00 80.69 87 ASN A O 1
ATOM 677 N N . LEU A 1 88 ? 9.385 -5.502 -23.199 1.00 82.62 88 LEU A N 1
ATOM 678 C CA . LEU A 1 88 ? 8.844 -6.331 -22.107 1.00 82.62 88 LEU A CA 1
ATOM 679 C C . LEU A 1 88 ? 8.071 -5.533 -21.032 1.00 82.62 88 LEU A C 1
ATOM 681 O O . LEU A 1 88 ? 8.095 -5.846 -19.845 1.00 82.62 88 LEU A O 1
ATOM 685 N N . GLY A 1 89 ? 7.377 -4.469 -21.449 1.00 80.19 89 GLY A N 1
ATOM 686 C CA . GLY A 1 89 ? 6.573 -3.614 -20.568 1.00 80.19 89 GLY A CA 1
ATOM 687 C C . GLY A 1 89 ? 7.318 -2.434 -19.932 1.00 80.19 89 GLY A C 1
ATOM 688 O O . GLY A 1 89 ? 6.657 -1.534 -19.405 1.00 80.19 89 GLY A O 1
ATOM 689 N N . SER A 1 90 ? 8.644 -2.372 -20.055 1.00 78.44 90 SER A N 1
ATOM 690 C CA . SER A 1 90 ? 9.481 -1.258 -19.595 1.00 78.44 90 SER A CA 1
ATOM 691 C C . SER A 1 90 ? 9.790 -0.293 -20.734 1.00 78.44 90 SER A C 1
ATOM 693 O O . SER A 1 90 ? 10.042 -0.711 -21.861 1.00 78.44 90 SER A O 1
ATOM 695 N N . TRP A 1 91 ? 9.748 1.005 -20.444 1.00 79.56 91 TRP A N 1
ATOM 696 C CA . TRP A 1 91 ? 10.180 2.036 -21.383 1.00 79.56 91 TRP A CA 1
ATOM 697 C C . TRP A 1 91 ? 11.673 2.284 -21.215 1.00 79.56 91 TRP A C 1
ATOM 699 O O . TRP A 1 91 ? 12.129 2.528 -20.098 1.00 79.56 91 TRP A O 1
ATOM 709 N N . PHE A 1 92 ? 12.387 2.242 -22.329 1.00 79.62 92 PHE A N 1
ATOM 710 C CA . PHE A 1 92 ? 13.788 2.609 -22.451 1.00 79.62 92 PHE A CA 1
ATOM 711 C C . PHE A 1 92 ? 13.863 3.907 -23.245 1.00 79.62 92 PHE A C 1
ATOM 713 O O . PHE A 1 92 ? 13.101 4.086 -24.198 1.00 79.62 92 PHE A O 1
ATOM 720 N N . ASP A 1 93 ? 14.723 4.830 -22.831 1.00 81.81 93 ASP A N 1
ATOM 721 C CA . ASP A 1 93 ? 15.053 6.007 -23.631 1.00 81.81 93 ASP A CA 1
ATOM 722 C C . ASP A 1 93 ? 16.221 5.702 -24.586 1.00 81.81 93 ASP A C 1
ATOM 724 O O . ASP A 1 93 ? 16.790 4.607 -24.571 1.00 81.81 93 ASP A O 1
ATOM 728 N N . GLN A 1 94 ? 16.579 6.677 -25.419 1.00 74.06 94 GLN A N 1
ATOM 729 C CA . GLN A 1 94 ? 17.705 6.594 -26.354 1.00 74.06 94 GLN A CA 1
ATOM 730 C C . GLN A 1 94 ? 19.049 6.274 -25.673 1.00 74.06 94 GLN A C 1
ATOM 732 O O . GLN A 1 94 ? 19.939 5.708 -26.301 1.00 74.06 94 GLN A O 1
ATOM 737 N N . ASN A 1 95 ? 19.185 6.595 -24.385 1.00 77.19 95 ASN A N 1
ATOM 738 C CA . ASN A 1 95 ? 20.383 6.338 -23.590 1.00 77.19 95 ASN A CA 1
ATOM 739 C C . ASN A 1 95 ? 20.279 5.026 -22.791 1.00 77.19 95 ASN A C 1
ATOM 741 O O . ASN A 1 95 ? 21.115 4.771 -21.924 1.00 77.19 95 ASN A O 1
ATOM 745 N N . LEU A 1 96 ? 19.240 4.211 -23.037 1.00 70.56 96 LEU A N 1
ATOM 746 C CA . LEU A 1 96 ? 18.892 3.013 -22.266 1.00 70.56 96 LEU A CA 1
ATOM 747 C C . LEU A 1 96 ? 18.786 3.273 -20.750 1.00 70.56 96 LEU A C 1
ATOM 749 O O . LEU A 1 96 ? 18.968 2.371 -19.927 1.00 70.56 96 LEU A O 1
ATOM 753 N N . SER A 1 97 ? 18.462 4.503 -20.357 1.00 73.38 97 SER A N 1
ATOM 754 C CA . SER A 1 97 ? 18.272 4.886 -18.969 1.00 73.38 97 SER A CA 1
ATOM 755 C C . SER A 1 97 ? 16.948 4.320 -18.450 1.00 73.38 97 SER A C 1
ATOM 757 O O . SER A 1 97 ? 15.869 4.480 -19.023 1.00 73.38 97 SER A O 1
ATOM 759 N N . MET A 1 98 ? 17.022 3.631 -17.313 1.00 78.75 98 MET A N 1
ATOM 760 C CA . MET A 1 98 ? 15.868 2.998 -16.667 1.00 78.75 98 MET A CA 1
ATOM 761 C C . MET A 1 98 ? 15.133 3.959 -15.706 1.00 78.75 98 MET A C 1
ATOM 763 O O . MET A 1 98 ? 14.330 3.530 -14.873 1.00 78.75 98 MET A O 1
ATOM 767 N N . ILE A 1 99 ? 15.388 5.271 -15.797 1.00 79.62 99 ILE A N 1
ATOM 768 C CA . ILE A 1 99 ? 14.876 6.293 -14.864 1.00 79.62 99 ILE A CA 1
ATOM 769 C C . ILE A 1 99 ? 13.345 6.249 -14.707 1.00 79.62 99 ILE A C 1
ATOM 771 O O . ILE A 1 99 ? 12.874 6.286 -13.561 1.00 79.62 99 ILE A O 1
ATOM 775 N N . PRO A 1 100 ? 12.540 6.127 -15.785 1.00 79.75 100 PRO A N 1
ATOM 776 C CA . PRO A 1 100 ? 11.083 6.099 -15.656 1.00 79.75 100 PRO A CA 1
ATOM 777 C C . PRO A 1 100 ? 10.588 4.880 -14.870 1.00 79.75 100 PRO A C 1
ATOM 779 O O . PRO A 1 100 ? 9.700 4.990 -14.021 1.00 79.75 100 PRO A O 1
ATOM 782 N N . HIS A 1 101 ? 11.188 3.715 -15.121 1.00 82.06 101 HIS A N 1
ATOM 783 C CA . HIS A 1 101 ? 10.837 2.468 -14.449 1.00 82.06 101 HIS A CA 1
ATOM 784 C C . HIS A 1 101 ? 11.241 2.493 -12.969 1.00 82.06 101 HIS A C 1
ATOM 786 O O . HIS A 1 101 ? 10.413 2.203 -12.104 1.00 82.06 101 HIS A O 1
ATOM 792 N N . ILE A 1 102 ? 12.467 2.936 -12.666 1.00 85.06 102 ILE A N 1
ATOM 793 C CA . ILE A 1 102 ? 12.957 3.100 -11.288 1.00 85.06 102 ILE A CA 1
ATOM 794 C C . ILE A 1 102 ? 12.042 4.055 -10.515 1.00 85.06 102 ILE A C 1
ATOM 796 O O . ILE A 1 102 ? 11.564 3.725 -9.431 1.00 85.06 102 ILE A O 1
ATOM 800 N N . THR A 1 103 ? 11.723 5.212 -11.099 1.00 86.94 103 THR A N 1
ATOM 801 C CA . THR A 1 103 ? 10.850 6.211 -10.468 1.00 86.94 103 THR A CA 1
ATOM 802 C C . THR A 1 103 ? 9.468 5.632 -10.168 1.00 86.94 103 THR A C 1
ATOM 804 O O . THR A 1 103 ? 8.925 5.855 -9.084 1.00 86.94 103 THR A O 1
ATOM 807 N N . LYS A 1 104 ? 8.899 4.850 -11.094 1.00 87.12 104 LYS A N 1
ATOM 808 C CA . LYS A 1 104 ? 7.607 4.182 -10.896 1.00 87.12 104 LYS A CA 1
ATOM 809 C C . LYS A 1 104 ? 7.643 3.210 -9.712 1.00 87.12 104 LYS A C 1
ATOM 811 O O . LYS A 1 104 ? 6.744 3.267 -8.873 1.00 87.12 104 LYS A O 1
ATOM 816 N N . ILE A 1 105 ? 8.669 2.361 -9.623 1.00 87.94 105 ILE A N 1
ATOM 817 C CA . ILE A 1 105 ? 8.830 1.408 -8.513 1.00 87.94 105 ILE A CA 1
ATOM 818 C C . ILE A 1 105 ? 8.999 2.150 -7.185 1.00 87.94 105 ILE A C 1
ATOM 820 O O . ILE A 1 105 ? 8.283 1.850 -6.231 1.00 87.94 105 ILE A O 1
ATOM 824 N N . CYS A 1 106 ? 9.871 3.160 -7.127 1.00 90.31 106 CYS A N 1
ATOM 825 C CA . CYS A 1 106 ? 10.094 3.941 -5.909 1.00 90.31 106 CYS A CA 1
ATOM 826 C C . CYS A 1 106 ? 8.805 4.611 -5.414 1.00 90.31 106 CYS A C 1
ATOM 828 O O . CYS A 1 106 ? 8.494 4.558 -4.226 1.00 90.31 106 CYS A O 1
ATOM 830 N N . ARG A 1 107 ? 8.004 5.195 -6.317 1.00 90.88 107 ARG A N 1
ATOM 831 C CA . ARG A 1 107 ? 6.710 5.796 -5.953 1.00 90.88 107 ARG A CA 1
ATOM 832 C C . ARG A 1 107 ? 5.732 4.765 -5.392 1.00 90.88 107 ARG A C 1
ATOM 834 O O . ARG A 1 107 ? 5.051 5.059 -4.411 1.00 90.88 107 ARG A O 1
ATOM 841 N N . ALA A 1 108 ? 5.668 3.576 -5.992 1.00 90.94 108 ALA A N 1
ATOM 842 C CA . ALA A 1 108 ? 4.820 2.494 -5.503 1.00 90.94 108 ALA A CA 1
ATOM 843 C C . ALA A 1 108 ? 5.261 2.021 -4.108 1.00 90.94 108 ALA A C 1
ATOM 845 O O . ALA A 1 108 ? 4.435 1.942 -3.199 1.00 90.94 108 ALA A O 1
ATOM 846 N N . ALA A 1 109 ? 6.560 1.789 -3.903 1.00 93.88 109 ALA A N 1
ATOM 847 C CA . ALA A 1 109 ? 7.111 1.382 -2.612 1.00 93.88 109 ALA A CA 1
ATOM 848 C C . ALA A 1 109 ? 6.790 2.402 -1.506 1.00 93.88 109 ALA A C 1
ATOM 850 O O . ALA A 1 109 ? 6.220 2.039 -0.475 1.00 93.88 109 ALA A O 1
ATOM 851 N N . SER A 1 110 ? 7.046 3.690 -1.754 1.00 93.56 110 SER A N 1
ATOM 852 C CA . SER A 1 110 ? 6.733 4.766 -0.805 1.00 93.56 110 SER A CA 1
ATOM 853 C C . SER A 1 110 ? 5.243 4.837 -0.469 1.00 93.56 110 SER A C 1
ATOM 855 O O . SER A 1 110 ? 4.872 5.050 0.687 1.00 93.56 110 SER A O 1
ATOM 857 N N . PHE A 1 111 ? 4.368 4.625 -1.456 1.00 94.19 111 PHE A N 1
ATOM 858 C CA . PHE A 1 111 ? 2.926 4.565 -1.228 1.00 94.19 111 PHE A CA 1
ATOM 859 C C . PHE A 1 111 ? 2.530 3.391 -0.319 1.00 94.19 111 PHE A C 1
ATOM 861 O O . PHE A 1 111 ? 1.734 3.566 0.608 1.00 94.19 111 PHE A O 1
ATOM 868 N N . HIS A 1 112 ? 3.108 2.206 -0.524 1.00 95.00 112 HIS A N 1
ATOM 869 C CA . HIS A 1 112 ? 2.835 1.044 0.325 1.00 95.00 112 HIS A CA 1
ATOM 870 C C . HIS A 1 112 ? 3.329 1.241 1.763 1.00 95.00 112 HIS A C 1
ATOM 872 O O . HIS A 1 112 ? 2.572 0.987 2.702 1.00 95.00 112 HIS A O 1
ATOM 878 N N . ILE A 1 113 ? 4.537 1.778 1.950 1.00 95.81 113 ILE A N 1
ATOM 879 C CA . ILE A 1 113 ? 5.073 2.121 3.278 1.00 95.81 113 ILE A CA 1
ATOM 880 C C . ILE A 1 113 ? 4.160 3.140 3.976 1.00 95.81 113 ILE A C 1
ATOM 882 O O . ILE A 1 113 ? 3.805 2.984 5.149 1.00 95.81 113 ILE A O 1
ATOM 886 N N . TYR A 1 114 ? 3.694 4.155 3.244 1.00 93.31 114 TYR A N 1
ATOM 887 C CA . TYR A 1 114 ? 2.745 5.133 3.768 1.00 93.31 114 TYR A CA 1
ATOM 888 C C . TYR A 1 114 ? 1.430 4.483 4.236 1.00 93.31 114 TYR A C 1
ATOM 890 O O . TYR A 1 114 ? 0.933 4.815 5.319 1.00 93.31 114 TYR A O 1
ATOM 898 N N . ASN A 1 115 ? 0.886 3.528 3.477 1.00 93.94 115 ASN A N 1
ATOM 899 C CA . ASN A 1 115 ? -0.320 2.793 3.867 1.00 93.94 115 ASN A CA 1
ATOM 900 C C . ASN A 1 115 ? -0.105 1.965 5.140 1.00 93.94 115 ASN A C 1
ATOM 902 O O . ASN A 1 115 ? -0.933 2.032 6.052 1.00 93.94 115 ASN A O 1
ATOM 906 N N . ILE A 1 116 ? 1.030 1.268 5.256 1.00 94.12 116 ILE A N 1
ATOM 907 C CA . ILE A 1 116 ? 1.404 0.519 6.467 1.00 94.12 116 ILE A CA 1
ATOM 908 C C . ILE A 1 116 ? 1.460 1.457 7.680 1.00 94.12 116 ILE A C 1
ATOM 910 O O . ILE A 1 116 ? 0.870 1.186 8.731 1.00 94.12 116 ILE A O 1
ATOM 914 N N . ARG A 1 117 ? 2.094 2.623 7.529 1.00 92.19 117 ARG A N 1
ATOM 915 C CA . ARG A 1 117 ? 2.175 3.627 8.596 1.00 92.19 117 ARG A CA 1
ATOM 916 C C . ARG A 1 117 ? 0.792 4.109 9.045 1.00 92.19 117 ARG A C 1
ATOM 918 O O . ARG A 1 117 ? 0.584 4.323 10.242 1.00 92.19 117 ARG A O 1
ATOM 925 N N . ARG A 1 118 ? -0.161 4.263 8.116 1.00 92.75 118 ARG A N 1
ATOM 926 C CA . ARG A 1 118 ? -1.539 4.687 8.423 1.00 92.75 118 ARG A CA 1
ATOM 927 C C . ARG A 1 118 ? -2.320 3.654 9.226 1.00 92.75 118 ARG A C 1
ATOM 929 O O . ARG A 1 118 ? -3.051 4.055 10.132 1.00 92.75 118 ARG A O 1
ATOM 936 N N . ILE A 1 119 ? -2.178 2.366 8.918 1.00 93.44 119 ILE A N 1
ATOM 937 C CA . ILE A 1 119 ? -2.913 1.301 9.620 1.00 93.44 119 ILE A CA 1
ATOM 938 C C . ILE A 1 119 ? -2.308 0.979 10.991 1.00 93.44 119 ILE A C 1
ATOM 940 O O . ILE A 1 119 ? -3.033 0.596 11.908 1.00 93.44 119 ILE A O 1
ATOM 944 N N . ARG A 1 120 ? -1.000 1.212 11.175 1.00 91.06 120 ARG A N 1
ATOM 945 C CA . ARG A 1 120 ? -0.255 0.840 12.389 1.00 91.06 120 ARG A CA 1
ATOM 946 C C . ARG A 1 120 ? -0.876 1.350 13.692 1.00 91.06 120 ARG A C 1
ATOM 948 O O . ARG A 1 120 ? -0.854 0.646 14.697 1.00 91.06 120 ARG A O 1
ATOM 955 N N . LYS A 1 121 ? -1.463 2.553 13.687 1.00 87.50 121 LYS A N 1
ATOM 956 C CA . LYS A 1 121 ? -2.111 3.135 14.879 1.00 87.50 121 LYS A CA 1
ATOM 957 C C . LYS A 1 121 ? -3.338 2.348 15.355 1.00 87.50 121 LYS A C 1
ATOM 959 O O . LYS A 1 121 ? -3.648 2.381 16.539 1.00 87.50 121 LYS A O 1
ATOM 964 N N . TYR A 1 122 ? -4.003 1.620 14.461 1.00 91.44 122 TYR A N 1
ATOM 965 C CA . TYR A 1 122 ? -5.176 0.817 14.797 1.00 91.44 122 TYR A CA 1
ATOM 966 C C . TYR A 1 122 ? -4.809 -0.588 15.283 1.00 91.44 122 TYR A C 1
ATOM 968 O O . TYR A 1 122 ? -5.600 -1.202 15.990 1.00 91.44 122 TYR A O 1
ATOM 976 N N . LEU A 1 123 ? -3.598 -1.080 14.990 1.00 90.62 123 LEU A N 1
ATOM 977 C CA . LEU A 1 123 ? -3.177 -2.435 15.368 1.00 90.62 123 LEU A CA 1
ATOM 978 C C . LEU A 1 123 ? -3.257 -2.675 16.878 1.00 90.62 123 LEU A C 1
ATOM 980 O O . LEU A 1 123 ? -3.744 -3.714 17.297 1.00 90.62 123 LEU A O 1
ATOM 984 N N . LYS A 1 124 ? -2.867 -1.701 17.712 1.00 86.12 124 LYS A N 1
ATOM 985 C CA . LYS A 1 124 ? -3.007 -1.825 19.176 1.00 86.12 124 LYS A CA 1
ATOM 986 C C . LYS A 1 124 ? -4.469 -1.939 19.616 1.00 86.12 124 LYS A C 1
ATOM 988 O O . LYS A 1 124 ? -4.782 -2.713 20.516 1.00 86.12 124 LYS A O 1
ATOM 993 N N . SER A 1 125 ? -5.361 -1.184 18.974 1.00 89.19 125 SER A N 1
ATOM 994 C CA . SER A 1 125 ? -6.793 -1.233 19.272 1.00 89.19 125 SER A CA 1
ATOM 995 C C . SER A 1 125 ? -7.384 -2.594 18.905 1.00 89.19 125 SER A C 1
ATOM 997 O O . SER A 1 125 ? -8.119 -3.151 19.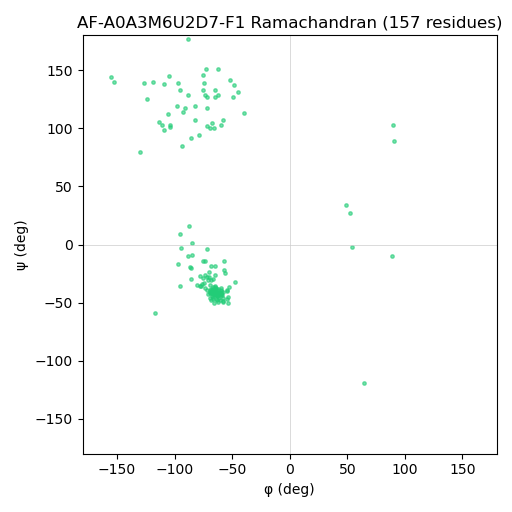708 1.00 89.19 125 SER A O 1
ATOM 999 N N . PHE A 1 126 ? -7.004 -3.172 17.763 1.00 89.19 126 PHE A N 1
ATOM 1000 C CA . PHE A 1 126 ? -7.499 -4.483 17.334 1.00 89.19 126 PHE A CA 1
ATOM 1001 C C . PHE A 1 126 ? -6.852 -5.672 18.054 1.00 89.19 126 PHE A C 1
ATOM 1003 O O . PHE A 1 126 ? -7.534 -6.656 18.302 1.00 89.19 126 PHE A O 1
ATOM 1010 N N . LEU A 1 127 ? -5.560 -5.606 18.388 1.00 90.00 127 LEU A N 1
ATOM 1011 C CA . LEU A 1 127 ? -4.835 -6.737 18.982 1.00 90.00 127 LEU A CA 1
ATOM 1012 C C . LEU A 1 127 ? -4.973 -6.819 20.503 1.00 90.00 127 LEU A C 1
ATOM 1014 O O . LEU A 1 127 ? -4.888 -7.906 21.059 1.00 90.00 127 LEU A O 1
ATOM 1018 N N . ILE A 1 128 ? -5.148 -5.680 21.179 1.00 90.69 128 ILE A N 1
ATOM 1019 C CA . ILE A 1 128 ? -5.140 -5.617 22.647 1.00 90.69 128 ILE A CA 1
ATOM 1020 C C . ILE A 1 128 ? -6.500 -5.156 23.160 1.00 90.69 128 ILE A C 1
ATOM 1022 O O . ILE A 1 128 ? -7.154 -5.872 23.914 1.00 90.69 128 ILE A O 1
ATOM 1026 N N . ALA A 1 129 ? -6.945 -3.968 22.742 1.00 90.06 129 ALA A N 1
ATOM 1027 C CA . ALA A 1 129 ? -8.149 -3.368 23.310 1.00 90.06 129 ALA A CA 1
ATOM 1028 C C . ALA A 1 129 ? -9.424 -4.121 22.905 1.00 90.06 129 ALA A C 1
ATOM 1030 O O . ALA A 1 129 ? -10.291 -4.320 23.746 1.00 90.06 129 ALA A O 1
ATOM 1031 N N . ALA A 1 130 ? -9.538 -4.568 21.651 1.00 91.25 130 ALA A N 1
ATOM 1032 C CA . ALA A 1 130 ? -10.732 -5.253 21.166 1.00 91.25 130 ALA A CA 1
ATOM 1033 C C . ALA A 1 130 ? -10.955 -6.622 21.841 1.00 91.25 130 ALA A C 1
ATOM 1035 O O . ALA A 1 130 ? -12.066 -6.831 22.324 1.00 91.25 130 ALA A O 1
ATOM 1036 N N . PRO A 1 131 ? -9.955 -7.521 21.981 1.00 92.75 131 PRO A N 1
ATOM 1037 C CA . PRO A 1 131 ? -10.135 -8.767 22.727 1.00 92.75 131 PRO A CA 1
ATOM 1038 C C . PRO A 1 131 ? -10.384 -8.536 24.217 1.00 92.75 131 PRO A C 1
ATOM 1040 O O . PRO A 1 131 ? -11.236 -9.200 24.801 1.00 92.75 131 PRO A O 1
ATOM 1043 N N . ALA A 1 132 ? -9.681 -7.579 24.836 1.00 93.00 132 ALA A N 1
ATOM 1044 C CA . ALA A 1 132 ? -9.900 -7.239 26.241 1.00 93.00 132 ALA A CA 1
ATOM 1045 C C . ALA A 1 132 ? -11.331 -6.733 26.478 1.00 93.00 132 ALA A C 1
ATOM 1047 O O . ALA A 1 132 ? -12.009 -7.200 27.390 1.00 93.00 132 ALA A O 1
ATOM 1048 N N . LEU A 1 133 ? -11.809 -5.836 25.611 1.00 91.56 133 LEU A N 1
ATOM 1049 C CA . LEU A 1 133 ? -13.176 -5.333 25.648 1.00 91.56 133 LEU A CA 1
ATOM 1050 C C . LEU A 1 133 ? -14.178 -6.466 25.414 1.00 91.56 133 LEU A C 1
ATOM 1052 O O . LEU A 1 133 ? -15.084 -6.628 26.221 1.00 91.56 133 LEU A O 1
ATOM 1056 N N . TRP A 1 134 ? -13.990 -7.286 24.376 1.00 93.19 134 TRP A N 1
ATOM 1057 C CA . TRP A 1 134 ? -14.858 -8.430 24.087 1.00 93.19 134 TRP A CA 1
ATOM 1058 C C . TRP A 1 134 ? -14.980 -9.376 25.284 1.00 93.19 134 TRP A C 1
ATOM 1060 O O . TRP A 1 134 ? -16.086 -9.734 25.674 1.00 93.19 134 TRP A O 1
ATOM 1070 N N . ASN A 1 135 ? -13.859 -9.722 25.919 1.00 94.31 135 ASN A N 1
ATOM 1071 C CA . ASN A 1 135 ? -13.838 -10.627 27.067 1.00 94.31 135 ASN A CA 1
ATOM 1072 C C . ASN A 1 135 ? -14.450 -10.015 28.337 1.00 94.31 135 ASN A C 1
ATOM 1074 O O . ASN A 1 135 ? -14.916 -10.761 29.193 1.00 94.31 135 ASN A O 1
ATOM 1078 N N . SER A 1 136 ? -14.482 -8.684 28.457 1.00 93.44 136 SER A N 1
ATOM 1079 C CA . SER A 1 136 ? -15.184 -7.996 29.549 1.00 93.44 136 SER A CA 1
ATOM 1080 C C . SER A 1 136 ? -16.709 -7.972 29.385 1.00 93.44 136 SER A C 1
ATOM 1082 O O . SER A 1 136 ? -17.418 -7.686 30.347 1.00 93.44 136 SER A O 1
ATOM 1084 N N . LEU A 1 137 ? -17.232 -8.295 28.194 1.00 94.56 137 LEU A N 1
ATOM 1085 C CA . LEU A 1 137 ? -18.672 -8.293 27.948 1.00 94.56 137 LEU A CA 1
ATOM 1086 C C . LEU A 1 137 ? -19.362 -9.507 28.601 1.00 94.56 137 LEU A C 1
ATOM 1088 O O . LEU A 1 137 ? -18.872 -10.643 28.498 1.00 94.56 137 LEU A O 1
ATOM 1092 N N . PRO A 1 138 ? -20.549 -9.312 29.206 1.00 94.81 138 PRO A N 1
ATOM 1093 C CA . PRO A 1 138 ? -21.350 -10.414 29.723 1.00 94.81 138 PRO A CA 1
ATOM 1094 C C . PRO A 1 138 ? -21.783 -11.361 28.593 1.00 94.81 138 PRO A C 1
ATOM 1096 O O . PRO A 1 138 ? -21.950 -10.944 27.444 1.00 94.81 138 PRO A O 1
ATOM 1099 N N . ALA A 1 139 ? -21.978 -12.644 28.920 1.00 93.25 139 ALA A N 1
ATOM 1100 C CA . ALA A 1 139 ? -22.358 -13.678 27.946 1.00 93.25 139 ALA A CA 1
ATOM 1101 C C . ALA A 1 139 ? -23.630 -13.298 27.167 1.00 93.25 139 ALA A C 1
ATOM 1103 O O . ALA A 1 139 ? -23.658 -13.393 25.947 1.00 93.25 139 ALA A O 1
ATOM 1104 N N . SER A 1 140 ? -24.607 -12.692 27.851 1.00 92.06 140 SER A N 1
ATOM 1105 C CA . SER A 1 140 ? -25.849 -12.189 27.249 1.00 92.06 140 SER A CA 1
ATOM 1106 C C . SER A 1 140 ? -25.657 -11.178 26.114 1.00 92.06 140 SER A C 1
ATOM 1108 O O . SER A 1 140 ? -26.569 -11.006 25.313 1.00 92.06 140 SER A O 1
ATOM 1110 N N . VAL A 1 141 ? -24.506 -10.498 26.040 1.00 93.19 141 VAL A N 1
ATOM 1111 C CA . VAL A 1 141 ? -24.155 -9.580 24.943 1.00 93.19 141 VAL A CA 1
ATOM 1112 C C . VAL A 1 141 ? -23.324 -10.283 23.871 1.00 93.19 141 VAL A C 1
ATOM 1114 O O . VAL A 1 141 ? -23.489 -9.988 22.690 1.00 93.19 141 VAL A O 1
ATOM 1117 N N . ARG A 1 142 ? -22.442 -11.210 24.265 1.00 93.69 142 ARG A N 1
ATOM 1118 C CA . ARG A 1 142 ? -21.584 -11.966 23.337 1.00 93.69 142 ARG A CA 1
ATOM 1119 C C . ARG A 1 142 ? -22.350 -12.994 22.507 1.00 93.69 142 ARG A C 1
ATOM 1121 O O . ARG A 1 142 ? -21.968 -13.228 21.367 1.00 93.69 142 ARG A O 1
ATOM 1128 N N . ASP A 1 143 ? -23.425 -13.547 23.058 1.00 95.69 143 ASP A N 1
ATOM 1129 C CA . ASP A 1 143 ? -24.233 -14.590 22.418 1.00 95.69 143 ASP A CA 1
ATOM 1130 C C . ASP A 1 143 ? -25.306 -14.021 21.467 1.00 95.69 143 ASP A C 1
ATOM 1132 O O . ASP A 1 143 ? -26.074 -14.773 20.870 1.00 95.69 143 ASP A O 1
ATOM 1136 N N . ILE A 1 144 ? -25.381 -12.692 21.309 1.00 95.50 144 ILE A N 1
ATOM 1137 C CA . ILE A 1 144 ? -26.350 -12.048 20.416 1.00 95.50 144 ILE A CA 1
ATOM 1138 C C . ILE A 1 144 ? -25.947 -12.286 18.955 1.00 95.50 144 ILE A C 1
ATOM 1140 O O . ILE A 1 144 ? -24.928 -11.782 18.485 1.00 95.50 144 ILE A O 1
ATOM 1144 N N . ASP A 1 145 ? -26.805 -12.975 18.211 1.00 94.88 145 ASP A N 1
ATOM 1145 C CA . ASP A 1 145 ? -26.654 -13.277 16.783 1.00 94.88 145 ASP A CA 1
ATOM 1146 C C . ASP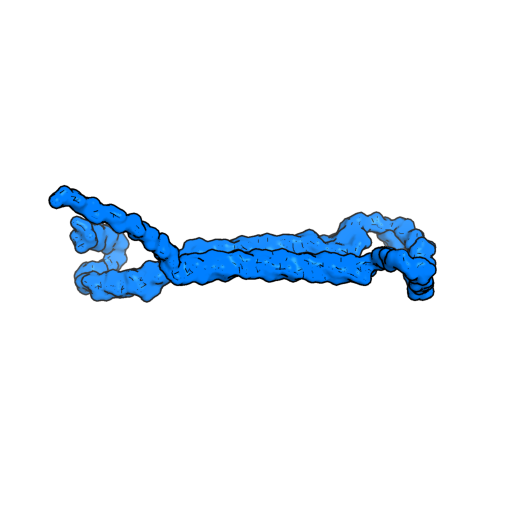 A 1 145 ? -27.184 -12.162 15.859 1.00 94.88 145 ASP A C 1
ATOM 1148 O O . ASP A 1 145 ? -26.795 -12.047 14.695 1.00 94.88 145 ASP A O 1
ATOM 1152 N N . ASN A 1 146 ? -28.050 -11.290 16.379 1.00 96.31 146 ASN A N 1
ATOM 1153 C CA . ASN A 1 146 ? -28.625 -10.178 15.636 1.00 96.31 146 ASN A CA 1
ATOM 1154 C C . ASN A 1 146 ? -27.804 -8.888 15.796 1.00 96.31 146 ASN A C 1
ATOM 1156 O O . ASN A 1 146 ? -27.807 -8.253 16.852 1.00 96.31 146 ASN A O 1
ATOM 1160 N N . PHE A 1 147 ? -27.190 -8.422 14.704 1.00 94.75 147 PHE A N 1
ATOM 1161 C CA . PHE A 1 147 ? -26.357 -7.213 14.691 1.00 94.75 147 PHE A CA 1
ATOM 1162 C C . PHE A 1 147 ? -27.059 -5.950 15.223 1.00 94.75 147 PHE A C 1
ATOM 1164 O O . PHE A 1 147 ? -26.444 -5.150 15.933 1.00 94.75 147 PHE A O 1
ATOM 1171 N N . LEU A 1 148 ? -28.340 -5.743 14.895 1.00 95.38 148 LEU A N 1
ATOM 1172 C CA . LEU A 1 148 ? -29.078 -4.551 15.328 1.00 95.38 148 LEU A CA 1
ATOM 1173 C C . LEU A 1 148 ? -29.340 -4.575 16.836 1.00 95.38 148 LEU A C 1
ATOM 1175 O O . LEU A 1 148 ? -29.223 -3.538 17.496 1.00 95.38 148 LEU A O 1
ATOM 1179 N N . VAL A 1 149 ? -29.657 -5.754 17.376 1.00 94.81 149 VAL A N 1
ATOM 1180 C CA . VAL A 1 149 ? -29.838 -5.966 18.817 1.00 94.81 149 VAL A CA 1
ATOM 1181 C C . VAL A 1 149 ? -28.497 -5.820 19.530 1.00 94.81 149 VAL A C 1
ATOM 1183 O O . VAL A 1 149 ? -28.400 -5.028 20.461 1.00 94.81 149 VAL A O 1
ATOM 1186 N N . PHE A 1 150 ? -27.443 -6.468 19.027 1.00 96.06 150 PHE A N 1
ATOM 1187 C CA . PHE A 1 150 ? -26.087 -6.372 19.563 1.00 96.06 150 PHE A CA 1
ATOM 1188 C C . PHE A 1 150 ? -25.624 -4.917 19.666 1.00 96.06 150 PHE A C 1
ATOM 1190 O O . PHE A 1 150 ? -25.222 -4.468 20.736 1.00 96.06 150 PHE A O 1
ATOM 1197 N N . LYS A 1 151 ? -25.759 -4.136 18.583 1.00 95.31 151 LYS A N 1
ATOM 1198 C CA . LYS A 1 151 ? -25.369 -2.719 18.547 1.00 95.31 151 LYS A CA 1
ATOM 1199 C C . LYS A 1 151 ? -26.123 -1.879 19.581 1.00 95.31 151 LYS A C 1
ATOM 1201 O O . LYS A 1 151 ? -25.529 -0.985 20.183 1.00 95.31 151 LYS A O 1
ATOM 1206 N N . ARG A 1 152 ? -27.423 -2.135 19.773 1.00 95.69 152 ARG A N 1
ATOM 1207 C CA . ARG A 1 152 ? -28.237 -1.441 20.781 1.00 95.69 152 ARG A CA 1
ATOM 1208 C C . ARG A 1 152 ? -27.760 -1.794 22.188 1.00 95.69 152 ARG A C 1
ATOM 1210 O O . ARG A 1 152 ? -27.484 -0.886 22.963 1.00 95.69 152 ARG A O 1
ATOM 1217 N N . THR A 1 153 ? -27.610 -3.083 22.480 1.00 93.44 153 THR A N 1
ATOM 1218 C CA . THR A 1 153 ? -27.235 -3.575 23.809 1.00 93.44 153 THR A CA 1
ATOM 1219 C C . THR A 1 153 ? -25.811 -3.172 24.189 1.00 93.44 153 THR A C 1
ATOM 1221 O O . THR A 1 153 ? -25.596 -2.711 25.305 1.00 93.44 153 THR A O 1
ATOM 1224 N N . ILE A 1 154 ? -24.847 -3.240 23.261 1.00 94.69 154 ILE A N 1
ATOM 1225 C CA . ILE A 1 154 ? -23.484 -2.739 23.499 1.00 94.69 154 ILE A CA 1
ATOM 1226 C C . ILE A 1 154 ? -23.490 -1.248 23.822 1.00 94.69 154 ILE A C 1
ATOM 1228 O O . ILE A 1 154 ? -22.759 -0.816 24.709 1.00 94.69 154 ILE A O 1
ATOM 1232 N N . LYS A 1 155 ? -24.303 -0.456 23.109 1.00 93.44 155 LYS A N 1
ATOM 1233 C CA . LYS A 1 155 ? -24.366 0.986 23.344 1.00 93.44 155 LYS A CA 1
ATOM 1234 C C . LYS A 1 155 ? -24.848 1.275 24.763 1.00 93.44 155 LYS A C 1
ATOM 1236 O O . LYS A 1 155 ? -24.226 2.091 25.417 1.00 93.44 155 LYS A O 1
ATOM 1241 N N . THR A 1 156 ? -25.888 0.580 25.221 1.00 94.25 156 THR A N 1
ATOM 1242 C CA . THR A 1 156 ? -26.412 0.690 26.593 1.00 94.25 156 THR A CA 1
ATOM 1243 C C . THR A 1 156 ? -25.440 0.167 27.653 1.00 94.25 156 THR A C 1
ATOM 1245 O O . THR A 1 156 ? -25.465 0.622 28.787 1.00 94.25 156 THR A O 1
ATOM 1248 N N . TYR A 1 157 ? -24.601 -0.814 27.318 1.00 90.25 157 TYR A N 1
ATOM 1249 C CA . TYR A 1 157 ? -23.623 -1.357 28.260 1.00 90.25 157 TYR A CA 1
ATOM 1250 C C . TYR A 1 157 ? -22.412 -0.429 28.458 1.00 90.25 157 TYR A C 1
ATOM 1252 O O . TYR A 1 157 ? -21.847 -0.380 29.546 1.00 90.25 157 TYR A O 1
ATOM 1260 N N . LEU A 1 158 ? -21.994 0.286 27.409 1.00 88.75 158 LEU A N 1
ATOM 1261 C CA . LEU A 1 158 ? -20.795 1.135 27.424 1.00 88.75 158 LEU A CA 1
ATOM 1262 C C . LEU A 1 158 ? -21.071 2.625 27.692 1.00 88.75 158 LEU A C 1
ATOM 1264 O O . LEU A 1 158 ? -20.120 3.348 27.992 1.00 88.75 158 LEU A O 1
ATOM 1268 N N . PHE A 1 159 ? -22.320 3.084 27.554 1.00 85.81 159 PHE A N 1
ATOM 1269 C CA . PHE A 1 159 ? -22.749 4.480 27.719 1.00 85.81 159 PHE A CA 1
ATOM 1270 C C . PHE A 1 159 ? -24.084 4.556 28.455 1.00 85.81 159 PHE A C 1
ATOM 1272 O O . PHE A 1 159 ? -24.206 5.459 29.311 1.00 85.81 159 PHE A O 1
#

Sequence (159 aa):
MQIVSAHQAISPSAHQATNMLLLQEEGHLISSCFEKWRVAQKQNSVEPKPNGFISKPLPLYDQLAKLHIDDLSVGESIIPPVTSVRNLGSWFDQNLSMIPHITKICRAASFHIYNIRRIRKYLKSFLIAAPALWNSLPASVRDIDNFLVFKRTIKTYLF

Mean predicted aligned error: 18.97 Å